Protein AF-A0A9D2FM77-F1 (afdb_monomer_lite)

Radius of gyration: 13.95 Å; chains: 1; bounding box: 29×30×46 Å

Structure (mmCIF, N/CA/C/O backbone):
data_AF-A0A9D2FM77-F1
#
_entry.id   AF-A0A9D2FM77-F1
#
loop_
_atom_site.group_PDB
_atom_site.id
_atom_site.type_symbol
_atom_site.label_atom_id
_atom_site.label_alt_id
_atom_site.label_comp_id
_atom_site.label_asym_id
_atom_site.label_entity_id
_atom_site.label_seq_id
_atom_site.pdbx_PDB_ins_code
_atom_site.Cartn_x
_atom_site.Cartn_y
_atom_site.Cartn_z
_atom_site.occupancy
_atom_site.B_iso_or_equiv
_atom_site.auth_seq_id
_atom_site.auth_comp_id
_atom_site.auth_asym_id
_atom_site.auth_atom_id
_atom_site.pdbx_PDB_model_num
ATOM 1 N N . MET A 1 1 ? -7.081 13.014 -0.042 1.00 64.62 1 MET A N 1
ATOM 2 C CA . MET A 1 1 ? -6.642 12.031 0.971 1.00 64.62 1 MET A CA 1
ATOM 3 C C . MET A 1 1 ? -6.072 12.779 2.159 1.00 64.62 1 MET A C 1
ATOM 5 O O . MET A 1 1 ? -5.465 13.818 1.940 1.00 64.62 1 MET A O 1
ATOM 9 N N . LEU A 1 2 ? -6.269 12.264 3.376 1.00 83.06 2 LEU A N 1
ATOM 10 C CA . LEU A 1 2 ? -5.647 12.792 4.603 1.00 83.06 2 LEU A CA 1
ATOM 11 C C . LEU A 1 2 ? -4.180 12.347 4.765 1.00 83.06 2 LEU A C 1
ATOM 13 O O . LEU A 1 2 ? -3.485 12.800 5.664 1.00 83.06 2 LEU A O 1
ATOM 17 N N . PHE A 1 3 ? -3.705 11.490 3.862 1.00 92.31 3 PHE A N 1
ATOM 18 C CA . PHE A 1 3 ? -2.367 10.922 3.838 1.00 92.31 3 PHE A CA 1
ATOM 19 C C . PHE A 1 3 ? -1.679 11.213 2.498 1.00 92.31 3 PHE A C 1
ATOM 21 O O . PHE A 1 3 ? -2.322 11.224 1.445 1.00 92.31 3 PHE A O 1
ATOM 28 N N . THR A 1 4 ? -0.366 11.426 2.539 1.00 93.56 4 THR A N 1
ATOM 29 C CA . THR A 1 4 ? 0.512 11.367 1.369 1.00 93.56 4 THR A CA 1
ATOM 30 C C . THR A 1 4 ? 1.845 10.779 1.794 1.00 93.56 4 THR A C 1
ATOM 32 O O . THR A 1 4 ? 2.371 11.136 2.850 1.00 93.56 4 THR A O 1
ATOM 35 N N . GLU A 1 5 ? 2.431 9.936 0.953 1.00 94.31 5 GLU A N 1
ATOM 36 C CA . GLU A 1 5 ? 3.817 9.531 1.133 1.00 94.31 5 GLU A CA 1
ATOM 37 C C . GLU A 1 5 ? 4.746 10.593 0.538 1.00 94.31 5 GLU A C 1
ATOM 39 O O . GLU A 1 5 ? 4.440 11.198 -0.494 1.00 94.31 5 GLU A O 1
ATOM 44 N N . LYS A 1 6 ? 5.883 10.835 1.197 1.00 92.12 6 LYS A N 1
ATOM 45 C CA . LYS A 1 6 ? 6.981 11.632 0.644 1.00 92.12 6 LYS A CA 1
ATOM 46 C C . LYS A 1 6 ? 7.977 10.692 -0.022 1.00 92.12 6 LYS A C 1
ATOM 48 O O . LYS A 1 6 ? 8.677 9.955 0.662 1.00 92.12 6 LYS A O 1
ATOM 53 N N . THR A 1 7 ? 8.063 10.769 -1.340 1.00 86.19 7 THR A N 1
ATOM 54 C CA . THR A 1 7 ? 8.993 9.979 -2.152 1.00 86.19 7 THR A CA 1
ATOM 55 C C . THR A 1 7 ? 10.167 10.854 -2.602 1.00 86.19 7 THR A C 1
ATOM 57 O O . THR A 1 7 ? 10.156 12.078 -2.427 1.00 86.19 7 THR A O 1
ATOM 60 N N . LYS A 1 8 ? 11.170 10.251 -3.250 1.00 83.69 8 LYS A N 1
ATOM 61 C CA . LYS A 1 8 ? 12.280 10.987 -3.881 1.00 83.69 8 LYS A CA 1
ATOM 62 C C . LYS A 1 8 ? 11.798 12.009 -4.922 1.00 83.69 8 LYS A C 1
ATOM 64 O O . LYS A 1 8 ? 12.409 13.065 -5.063 1.00 83.69 8 LYS A O 1
ATOM 69 N N . ASN A 1 9 ? 10.691 11.719 -5.606 1.00 80.69 9 ASN A N 1
ATOM 70 C CA . ASN A 1 9 ? 10.143 12.541 -6.688 1.00 80.69 9 ASN A CA 1
ATOM 71 C C . ASN A 1 9 ? 9.032 13.495 -6.227 1.00 80.69 9 ASN A C 1
ATOM 73 O O . ASN A 1 9 ? 8.354 14.107 -7.051 1.00 80.69 9 ASN A O 1
ATOM 77 N N . GLY A 1 10 ? 8.846 13.634 -4.912 1.00 87.50 10 GLY A N 1
ATOM 78 C CA . GLY A 1 10 ? 7.817 14.472 -4.309 1.00 87.50 10 GLY A CA 1
ATOM 79 C C . GLY A 1 10 ? 6.721 13.667 -3.619 1.00 87.50 10 GLY A C 1
ATOM 80 O O . GLY A 1 10 ? 6.845 12.466 -3.373 1.00 87.50 10 GLY A O 1
ATOM 81 N N . SER A 1 11 ? 5.649 14.360 -3.250 1.00 92.25 11 SER A N 1
ATOM 82 C CA . SER A 1 11 ? 4.528 13.752 -2.539 1.00 92.25 11 SER A CA 1
ATOM 83 C C . SER A 1 11 ? 3.629 12.976 -3.499 1.00 92.25 11 SER A C 1
ATOM 85 O O . SER A 1 11 ? 3.159 13.540 -4.488 1.00 92.25 11 SER A O 1
ATOM 87 N N . PHE A 1 12 ? 3.361 11.708 -3.196 1.00 93.50 12 PHE A N 1
ATOM 88 C CA . PHE A 1 12 ? 2.473 10.868 -3.993 1.00 93.50 12 PHE A CA 1
ATOM 89 C C . PHE A 1 12 ? 1.683 9.909 -3.096 1.00 93.50 12 PHE A C 1
ATOM 91 O O . PHE A 1 12 ? 2.221 9.339 -2.155 1.00 93.50 12 PHE A O 1
ATOM 98 N N . ALA A 1 13 ? 0.393 9.751 -3.385 1.00 95.25 13 ALA A N 1
ATOM 99 C CA . ALA A 1 13 ? -0.459 8.673 -2.888 1.00 95.25 13 ALA A CA 1
ATOM 100 C C . ALA A 1 13 ? -1.743 8.661 -3.727 1.00 95.25 13 ALA A C 1
ATOM 102 O O . ALA A 1 13 ? -2.332 9.724 -3.960 1.00 95.25 13 ALA A O 1
ATOM 103 N N . LYS A 1 14 ? -2.206 7.483 -4.160 1.00 96.00 14 LYS A N 1
ATOM 104 C CA . LYS A 1 14 ? -3.508 7.293 -4.833 1.00 96.00 14 LYS A CA 1
ATOM 105 C C . LYS A 1 14 ? -4.203 6.010 -4.364 1.00 96.00 14 LYS A C 1
ATOM 107 O O . LYS A 1 14 ? -3.566 5.145 -3.781 1.00 96.00 14 LYS A O 1
ATOM 112 N N . ASP A 1 15 ? -5.504 5.916 -4.636 1.00 97.06 15 ASP A N 1
ATOM 113 C CA . ASP A 1 15 ? -6.292 4.674 -4.562 1.00 97.06 15 ASP A CA 1
ATOM 114 C C . ASP A 1 15 ? -6.142 3.885 -3.237 1.00 97.06 15 ASP A C 1
ATOM 116 O O . ASP A 1 15 ? -5.735 2.725 -3.255 1.00 97.06 15 ASP A O 1
ATOM 120 N N . PRO A 1 16 ? -6.403 4.500 -2.067 1.00 97.25 16 PRO A N 1
ATOM 121 C CA . PRO A 1 16 ? -6.173 3.844 -0.785 1.00 97.25 16 PRO A CA 1
ATOM 122 C C . PRO A 1 16 ? -7.193 2.726 -0.515 1.00 97.25 16 PRO A C 1
ATOM 124 O O . PRO A 1 16 ? -8.398 2.919 -0.687 1.00 97.25 16 PRO A O 1
ATOM 127 N N . ALA A 1 17 ? -6.716 1.607 0.025 1.00 98.12 17 ALA A N 1
ATOM 128 C CA . ALA A 1 17 ? -7.514 0.530 0.600 1.00 98.12 17 ALA A CA 1
ATOM 129 C C . ALA A 1 17 ? -7.107 0.311 2.059 1.00 98.12 17 ALA A C 1
ATOM 131 O O . ALA A 1 17 ? -5.948 0.013 2.346 1.00 98.12 17 ALA A O 1
ATOM 132 N N . VAL A 1 18 ? -8.061 0.463 2.980 1.00 98.00 18 VAL A N 1
ATOM 133 C CA . VAL A 1 18 ? -7.820 0.357 4.425 1.00 98.00 18 VAL A CA 1
ATOM 134 C C . VAL A 1 18 ? -8.522 -0.872 4.990 1.00 98.00 18 VAL A C 1
ATOM 136 O O . VAL A 1 18 ? -9.714 -1.067 4.758 1.00 98.00 18 VAL A O 1
ATOM 139 N N . VAL A 1 19 ? -7.798 -1.667 5.776 1.00 98.25 19 VAL A N 1
ATOM 140 C CA . VAL A 1 19 ? -8.324 -2.816 6.526 1.00 98.25 19 VAL A CA 1
ATOM 141 C C . VAL A 1 19 ? -7.799 -2.810 7.955 1.00 98.25 19 VAL A C 1
ATOM 143 O O . VAL A 1 19 ? -6.726 -2.277 8.227 1.00 98.25 19 VAL A O 1
ATOM 146 N N . LYS A 1 20 ? -8.539 -3.426 8.880 1.00 98.12 20 LYS A N 1
ATOM 147 C CA . LYS A 1 20 ? -8.046 -3.705 10.232 1.00 98.12 20 LYS A CA 1
ATOM 148 C C . LYS A 1 20 ? -7.543 -5.146 10.302 1.00 98.12 20 LYS A C 1
ATOM 150 O O . LYS A 1 20 ? -8.302 -6.061 9.995 1.00 98.12 20 LYS A O 1
ATOM 155 N N . PHE A 1 21 ? -6.298 -5.348 10.722 1.00 97.50 21 PHE A N 1
ATOM 156 C CA . PHE A 1 21 ? -5.659 -6.659 10.835 1.00 97.50 21 PHE A CA 1
ATOM 157 C C . PHE A 1 21 ? -4.760 -6.702 12.077 1.00 97.50 21 PHE A C 1
ATOM 159 O O . PHE A 1 21 ? -3.935 -5.811 12.260 1.00 97.50 21 PHE A O 1
ATOM 166 N N . ASN A 1 22 ? -4.931 -7.712 12.940 1.00 93.12 22 ASN A N 1
ATOM 167 C CA . ASN A 1 22 ? -4.186 -7.870 14.203 1.00 93.12 22 ASN A CA 1
ATOM 168 C C . ASN A 1 22 ? -4.075 -6.564 15.023 1.00 93.12 22 ASN A C 1
ATOM 170 O O . ASN A 1 22 ? -2.982 -6.115 15.354 1.00 93.12 22 ASN A O 1
ATOM 174 N N . ASP A 1 23 ? -5.222 -5.935 15.299 1.00 94.38 23 ASP A N 1
ATOM 175 C CA . ASP A 1 23 ? -5.370 -4.679 16.060 1.00 94.38 23 ASP A CA 1
ATOM 176 C C . ASP A 1 23 ? -4.765 -3.406 15.451 1.00 94.38 23 ASP A C 1
ATOM 178 O O . ASP A 1 23 ? -4.919 -2.332 16.030 1.00 94.38 23 ASP A O 1
ATOM 182 N N . LYS A 1 24 ? -4.190 -3.477 14.248 1.00 96.56 24 LYS A N 1
ATOM 183 C CA . LYS A 1 24 ? -3.705 -2.312 13.497 1.00 96.56 24 LYS A CA 1
ATOM 184 C C . LYS A 1 24 ? -4.591 -2.017 12.296 1.00 96.56 24 LYS A C 1
ATOM 186 O O . LYS A 1 24 ? -5.160 -2.930 11.696 1.00 96.56 24 LYS A O 1
ATOM 191 N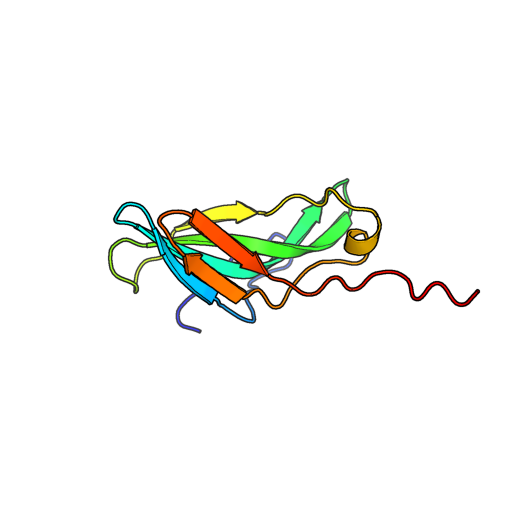 N . TYR A 1 25 ? -4.683 -0.748 11.913 1.00 98.31 25 TYR A N 1
ATOM 192 C CA . TYR A 1 25 ? -5.178 -0.381 10.592 1.00 98.31 25 TYR A CA 1
ATOM 193 C C . TYR A 1 25 ? -4.014 -0.377 9.613 1.00 98.31 25 TYR A C 1
ATOM 195 O O . TYR A 1 25 ? -2.992 0.254 9.866 1.00 98.31 25 TYR A O 1
ATOM 203 N N . LEU A 1 26 ? -4.178 -1.069 8.493 1.00 98.31 26 LEU A N 1
ATOM 204 C CA . LEU A 1 26 ? -3.234 -1.077 7.386 1.00 98.31 26 LEU A CA 1
ATOM 205 C C . LEU A 1 26 ? -3.881 -0.377 6.197 1.00 98.31 26 LEU A C 1
ATOM 207 O O . LEU A 1 26 ? -5.017 -0.685 5.838 1.00 98.31 26 LEU A O 1
ATOM 211 N N . MET A 1 27 ? -3.155 0.558 5.597 1.00 98.38 27 MET A N 1
ATOM 212 C CA . MET A 1 27 ? -3.489 1.191 4.331 1.00 98.38 27 MET A CA 1
ATOM 213 C C . MET A 1 27 ? -2.528 0.694 3.262 1.00 98.38 27 MET A C 1
ATOM 215 O O . MET A 1 27 ? -1.315 0.857 3.385 1.00 98.38 27 MET A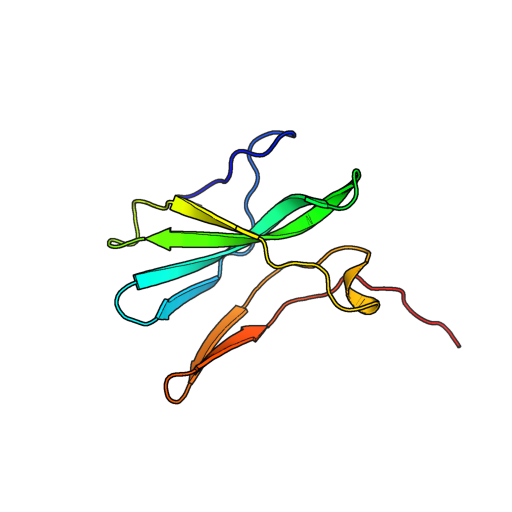 O 1
ATOM 219 N N . TYR A 1 28 ? -3.092 0.159 2.190 1.00 98.38 28 TYR A N 1
ATOM 220 C CA . TYR A 1 28 ? -2.398 -0.083 0.934 1.00 98.38 28 TYR A CA 1
ATOM 221 C C . TYR A 1 28 ? -2.760 1.046 -0.021 1.00 98.38 28 TYR A C 1
ATOM 223 O O . TYR A 1 28 ? -3.931 1.405 -0.127 1.00 98.38 28 TYR A O 1
ATOM 231 N N . PHE A 1 29 ? -1.782 1.634 -0.695 1.00 98.12 29 PHE A N 1
ATOM 232 C CA . PHE A 1 29 ? -2.014 2.775 -1.580 1.00 98.12 29 PHE A CA 1
ATOM 233 C C . PHE A 1 29 ? -1.056 2.736 -2.766 1.00 98.12 29 PHE A C 1
ATOM 235 O O . PHE A 1 29 ? 0.073 2.267 -2.646 1.00 98.12 29 PHE A O 1
ATOM 242 N N . SER A 1 30 ? -1.484 3.252 -3.914 1.00 97.19 30 SER A N 1
ATOM 243 C CA . SER A 1 30 ? -0.600 3.456 -5.061 1.00 97.19 30 SER A CA 1
ATOM 244 C C . SER A 1 30 ? 0.487 4.479 -4.694 1.00 97.19 30 SER A C 1
ATOM 246 O O . SER A 1 30 ? 0.161 5.608 -4.306 1.00 97.19 30 SER A O 1
ATOM 248 N N . SER A 1 31 ? 1.757 4.106 -4.855 1.00 96.00 31 SER A N 1
ATOM 249 C CA . SER A 1 31 ? 2.949 4.926 -4.601 1.00 96.00 31 SER A CA 1
ATOM 250 C C . SER A 1 31 ? 3.909 4.949 -5.801 1.00 96.00 31 SER A C 1
ATOM 252 O O . SER A 1 31 ? 3.728 4.203 -6.762 1.00 96.00 31 SER A O 1
ATOM 254 N N . ILE A 1 32 ? 4.924 5.814 -5.753 1.00 94.00 32 ILE A N 1
ATOM 255 C CA . ILE A 1 32 ? 6.065 5.824 -6.675 1.00 94.00 32 ILE A CA 1
ATOM 256 C C . ILE A 1 32 ? 7.334 5.616 -5.852 1.00 94.00 32 ILE A C 1
ATOM 258 O O . ILE A 1 32 ? 7.717 6.494 -5.079 1.00 94.00 32 ILE A O 1
ATOM 262 N N . TYR A 1 33 ? 8.015 4.490 -6.040 1.00 89.94 33 TYR A N 1
ATOM 263 C CA . TYR A 1 33 ? 9.274 4.208 -5.353 1.00 89.94 33 TYR A CA 1
ATOM 264 C C . TYR A 1 33 ? 10.318 3.628 -6.310 1.00 89.94 33 TYR A C 1
ATOM 266 O O . TYR A 1 33 ? 9.989 3.131 -7.389 1.00 89.94 33 TYR A O 1
ATOM 274 N N . THR A 1 34 ? 11.591 3.756 -5.927 1.00 88.50 34 THR A N 1
ATOM 275 C CA . THR A 1 34 ? 12.711 3.226 -6.707 1.00 88.50 34 THR A CA 1
ATOM 276 C C . THR A 1 34 ? 12.834 1.729 -6.465 1.00 88.50 34 THR A C 1
ATOM 278 O O . THR A 1 34 ? 13.103 1.303 -5.342 1.00 88.50 34 THR A O 1
ATOM 281 N N . ASP A 1 35 ? 12.707 0.958 -7.533 1.00 84.75 35 ASP A N 1
ATOM 282 C CA . ASP A 1 35 ? 12.934 -0.479 -7.574 1.00 84.75 35 ASP A CA 1
ATOM 283 C C . ASP A 1 35 ? 13.951 -0.785 -8.679 1.00 84.75 35 ASP A C 1
ATOM 285 O O . ASP A 1 35 ? 13.869 -0.239 -9.781 1.00 84.75 35 ASP A O 1
ATOM 289 N N . GLU A 1 36 ? 14.983 -1.567 -8.357 1.00 85.88 36 GLU A N 1
ATOM 290 C CA . GLU A 1 36 ? 16.096 -1.881 -9.274 1.00 85.88 36 GLU A CA 1
ATOM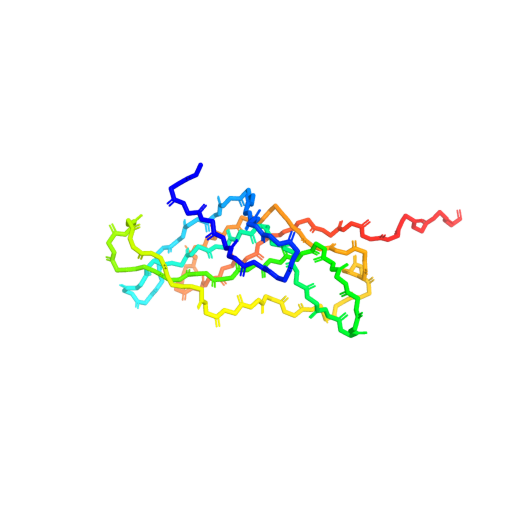 291 C C . GLU A 1 36 ? 16.722 -0.655 -9.981 1.00 85.88 36 GLU A C 1
ATOM 293 O O . GLU A 1 36 ? 17.192 -0.717 -11.117 1.00 85.88 36 GLU A O 1
ATOM 298 N N . GLY A 1 37 ? 16.736 0.499 -9.306 1.00 86.19 37 GLY A N 1
ATOM 299 C CA . GLY A 1 37 ? 17.302 1.745 -9.834 1.00 86.19 37 GLY A CA 1
ATOM 300 C C . GLY A 1 37 ? 16.380 2.549 -10.760 1.00 86.19 37 GLY A C 1
ATOM 301 O O . GLY A 1 37 ? 16.806 3.594 -11.254 1.00 86.19 37 GLY A O 1
ATOM 302 N N . ALA A 1 38 ? 15.131 2.123 -10.961 1.00 86.31 38 ALA A N 1
ATOM 303 C CA . ALA A 1 38 ? 14.118 2.858 -11.712 1.00 86.31 38 ALA A CA 1
ATOM 304 C C . ALA A 1 38 ? 12.907 3.190 -10.830 1.00 86.31 38 ALA A C 1
ATOM 306 O O . ALA A 1 38 ? 12.459 2.373 -10.033 1.00 86.31 38 ALA A O 1
ATOM 307 N N . ASP A 1 39 ? 12.349 4.388 -10.988 1.00 89.88 39 ASP A N 1
ATOM 308 C CA . ASP A 1 39 ? 11.107 4.744 -10.305 1.00 89.88 39 ASP A CA 1
ATOM 309 C C . ASP A 1 39 ? 9.915 4.116 -11.030 1.00 89.88 39 ASP A C 1
ATOM 311 O O . ASP A 1 39 ? 9.765 4.270 -12.247 1.00 89.88 39 ASP A O 1
ATOM 315 N N . ARG A 1 40 ? 9.068 3.404 -10.285 1.00 91.25 40 ARG A N 1
ATOM 316 C CA . ARG A 1 40 ? 7.918 2.666 -10.824 1.00 91.25 40 ARG A CA 1
ATOM 317 C C . ARG A 1 40 ? 6.670 2.928 -9.985 1.00 91.25 40 ARG A C 1
ATOM 319 O O . ARG A 1 40 ? 6.761 3.225 -8.794 1.00 91.25 40 ARG A O 1
ATOM 326 N N . LEU A 1 41 ? 5.499 2.820 -10.619 1.00 95.19 41 LEU A N 1
ATOM 327 C CA . LEU A 1 41 ? 4.229 2.763 -9.894 1.00 95.19 41 LEU A CA 1
ATOM 328 C C . LEU A 1 41 ? 4.176 1.445 -9.127 1.00 95.19 41 LEU A C 1
ATOM 330 O O . LEU A 1 41 ? 4.305 0.381 -9.728 1.00 95.19 41 LEU A O 1
ATOM 334 N N . GLY A 1 42 ? 3.989 1.528 -7.820 1.00 96.06 42 GLY A N 1
ATOM 335 C CA . GLY A 1 42 ? 3.886 0.365 -6.956 1.00 96.06 42 GLY A CA 1
ATOM 336 C C . GLY A 1 42 ? 2.861 0.571 -5.849 1.00 96.06 42 GLY A C 1
ATOM 337 O O . GLY A 1 42 ? 2.072 1.516 -5.878 1.00 96.06 42 GLY A O 1
ATOM 338 N N . ILE A 1 43 ? 2.881 -0.308 -4.849 1.00 97.81 43 ILE A N 1
ATOM 339 C CA . ILE A 1 43 ? 1.967 -0.241 -3.705 1.00 97.81 43 ILE A CA 1
ATOM 340 C C . ILE A 1 43 ? 2.770 -0.009 -2.430 1.00 97.81 43 ILE A C 1
ATOM 342 O O . ILE A 1 43 ? 3.627 -0.815 -2.073 1.00 97.81 43 ILE A O 1
ATOM 346 N N . GLY A 1 44 ? 2.487 1.099 -1.751 1.00 97.38 44 GLY A N 1
ATOM 347 C CA . GLY A 1 44 ? 2.980 1.388 -0.412 1.00 97.38 44 GLY A CA 1
ATOM 348 C C . GLY A 1 44 ? 2.080 0.782 0.663 1.00 97.38 44 GLY A C 1
ATOM 349 O O . GLY A 1 44 ? 0.891 0.537 0.441 1.00 97.38 44 GLY A O 1
ATOM 350 N N . ILE A 1 45 ? 2.663 0.559 1.838 1.00 97.94 45 ILE A N 1
ATOM 351 C CA . ILE A 1 45 ? 1.996 0.066 3.042 1.00 97.94 45 ILE A CA 1
ATOM 352 C C . ILE A 1 45 ? 2.195 1.106 4.140 1.00 97.94 45 ILE A C 1
ATOM 354 O O . ILE A 1 45 ? 3.331 1.448 4.479 1.00 97.94 45 ILE A O 1
ATOM 358 N N . ALA A 1 46 ? 1.105 1.585 4.726 1.00 97.75 46 ALA A N 1
ATOM 359 C CA . ALA A 1 46 ? 1.130 2.422 5.917 1.00 97.75 46 ALA A CA 1
ATOM 360 C C . ALA A 1 46 ? 0.299 1.792 7.035 1.00 97.75 46 ALA A C 1
ATOM 362 O O . ALA A 1 46 ? -0.698 1.125 6.771 1.00 97.75 46 ALA A O 1
ATOM 363 N N . GLU A 1 47 ? 0.693 2.020 8.283 1.00 97.88 47 GLU A N 1
ATOM 364 C CA . GLU A 1 47 ? -0.079 1.607 9.456 1.00 97.88 47 GLU A CA 1
ATOM 365 C C . GLU A 1 47 ? -0.616 2.814 10.226 1.00 97.88 47 GLU A C 1
ATOM 367 O O . GLU A 1 47 ? -0.006 3.887 10.215 1.00 97.88 47 GLU A O 1
ATOM 372 N N . SER A 1 48 ? -1.727 2.615 10.927 1.00 97.56 48 SER A N 1
ATOM 373 C CA . SER A 1 48 ? -2.300 3.575 11.864 1.00 97.56 48 SER A CA 1
ATOM 374 C C . SER A 1 48 ? -2.973 2.860 13.035 1.00 97.56 48 SER A C 1
ATOM 376 O O . SER A 1 48 ? -3.484 1.745 12.897 1.00 97.56 48 SER A O 1
ATOM 378 N N . ASP A 1 49 ? -2.986 3.525 14.188 1.00 97.38 49 ASP A N 1
ATOM 379 C CA . ASP A 1 49 ? -3.749 3.120 15.371 1.00 97.38 49 ASP A CA 1
ATOM 380 C C . ASP A 1 49 ? -5.118 3.819 15.462 1.00 97.38 49 ASP A C 1
ATOM 382 O O . ASP A 1 49 ? -6.028 3.313 16.118 1.00 97.38 49 ASP A O 1
ATOM 386 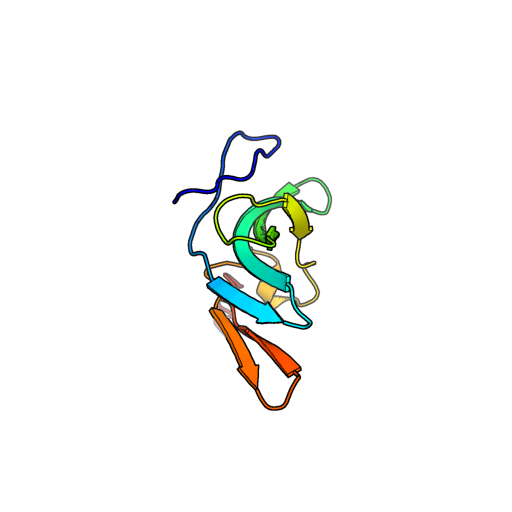N N . ASP A 1 50 ? -5.287 4.962 14.790 1.00 96.00 50 ASP A N 1
ATOM 387 C CA . ASP A 1 50 ? -6.415 5.884 14.978 1.00 96.00 50 ASP A CA 1
ATOM 388 C C . ASP A 1 50 ? -7.102 6.337 13.677 1.00 96.00 50 ASP A C 1
ATOM 390 O O . ASP A 1 50 ? -8.072 7.083 13.742 1.00 96.00 50 ASP A O 1
ATOM 394 N N . LEU A 1 51 ? -6.648 5.851 12.514 1.00 95.62 51 LEU A N 1
ATOM 395 C CA . LEU A 1 51 ? -7.091 6.226 11.159 1.00 95.62 51 LEU A CA 1
ATOM 396 C C . LEU A 1 51 ? -6.736 7.655 10.712 1.00 95.62 51 LEU A C 1
ATOM 398 O O . LEU A 1 51 ? -6.971 7.992 9.547 1.00 95.62 51 LEU A O 1
ATOM 402 N N . ASP A 1 52 ? -6.101 8.452 11.568 1.00 94.56 52 ASP A N 1
ATOM 403 C CA . ASP A 1 52 ? -5.709 9.834 11.278 1.00 94.56 52 ASP A CA 1
ATOM 404 C C . ASP A 1 52 ? -4.191 9.959 11.096 1.00 94.56 52 ASP A C 1
ATOM 406 O O . ASP A 1 52 ? -3.713 10.625 10.173 1.00 94.56 52 ASP A O 1
ATOM 410 N N . ASN A 1 53 ? -3.421 9.275 11.942 1.00 94.94 53 ASN A N 1
ATOM 411 C CA . ASN A 1 53 ? -1.967 9.304 11.954 1.00 94.94 53 ASN A CA 1
ATOM 412 C C . ASN A 1 53 ? -1.409 8.039 11.301 1.00 94.94 53 ASN A C 1
ATOM 414 O O . ASN A 1 53 ? -1.544 6.936 11.831 1.00 94.94 53 ASN A O 1
ATOM 418 N N . TRP A 1 54 ? -0.756 8.210 10.152 1.00 96.69 54 TRP A N 1
ATOM 419 C CA . TRP A 1 54 ? -0.265 7.115 9.317 1.00 96.69 54 TRP A CA 1
ATOM 420 C C . TRP A 1 54 ? 1.260 7.105 9.248 1.00 96.69 54 TRP A C 1
ATOM 422 O O . TRP A 1 54 ? 1.888 8.133 8.995 1.00 96.69 54 TRP A O 1
ATOM 432 N N . THR A 1 55 ? 1.856 5.926 9.416 1.00 96.50 55 THR A N 1
ATOM 433 C CA . THR A 1 55 ? 3.300 5.706 9.260 1.00 96.50 55 THR A CA 1
ATOM 434 C C . THR A 1 55 ? 3.550 4.738 8.116 1.00 96.50 55 THR A C 1
ATOM 436 O O . THR A 1 55 ? 3.097 3.598 8.175 1.00 96.50 55 THR A O 1
ATOM 439 N N . VAL A 1 56 ? 4.300 5.162 7.095 1.00 96.62 56 VAL A N 1
ATOM 440 C CA . VAL A 1 56 ? 4.754 4.262 6.022 1.00 96.62 56 VAL A CA 1
ATOM 441 C C . VAL A 1 56 ? 5.681 3.198 6.604 1.00 96.62 56 VAL A C 1
ATOM 443 O O . VAL A 1 56 ? 6.622 3.513 7.334 1.00 96.62 56 VAL A O 1
ATOM 446 N N . LYS A 1 57 ? 5.415 1.937 6.271 1.00 96.94 57 LYS A N 1
ATOM 447 C CA . LYS A 1 57 ? 6.174 0.768 6.731 1.00 96.94 57 LYS A CA 1
ATOM 448 C C . LYS A 1 57 ? 6.963 0.071 5.642 1.00 96.94 57 LYS A C 1
ATOM 450 O O . LYS A 1 57 ? 7.897 -0.657 5.961 1.00 96.94 57 LYS A O 1
ATOM 455 N N . GLY A 1 58 ? 6.614 0.296 4.384 1.00 95.88 58 GLY A N 1
ATOM 456 C CA . GLY A 1 58 ? 7.319 -0.294 3.263 1.00 95.88 58 GLY A CA 1
ATOM 457 C C . GLY A 1 58 ? 6.471 -0.307 2.008 1.00 95.88 58 GLY A C 1
ATOM 458 O O . GLY A 1 58 ? 5.465 0.394 1.913 1.00 95.88 58 GLY A O 1
ATOM 459 N N . HIS A 1 59 ? 6.896 -1.136 1.068 1.00 96.25 59 HIS A N 1
ATOM 460 C CA . HIS A 1 59 ? 6.290 -1.291 -0.242 1.00 96.25 59 HIS A CA 1
ATOM 461 C C . HIS A 1 59 ? 6.152 -2.778 -0.566 1.00 96.25 59 HIS A C 1
ATOM 463 O O . HIS A 1 59 ? 6.958 -3.586 -0.104 1.00 96.25 59 HIS A O 1
ATOM 469 N N . ILE A 1 60 ? 5.131 -3.132 -1.343 1.00 95.56 60 ILE A N 1
ATOM 470 C 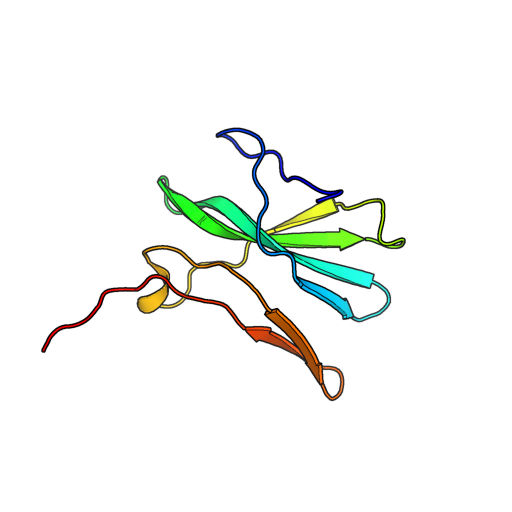CA . ILE A 1 60 ? 4.964 -4.481 -1.893 1.00 95.56 60 ILE A CA 1
ATOM 471 C C . ILE A 1 60 ? 6.034 -4.687 -2.969 1.00 95.56 60 ILE A C 1
ATOM 473 O O . ILE A 1 60 ? 6.076 -3.850 -3.871 1.00 95.56 60 ILE A O 1
ATOM 477 N N . PRO A 1 61 ? 6.886 -5.726 -2.885 1.00 93.00 61 PRO A N 1
ATOM 478 C CA . PRO A 1 61 ? 7.887 -6.012 -3.909 1.00 93.00 61 PRO A CA 1
ATOM 479 C C . PRO A 1 61 ? 7.235 -6.428 -5.233 1.00 93.00 61 PRO A C 1
ATOM 481 O O . PRO A 1 61 ? 6.109 -6.916 -5.250 1.00 93.00 61 PRO A O 1
ATOM 484 N N . PHE A 1 62 ? 7.967 -6.247 -6.331 1.00 92.06 62 PHE A N 1
ATOM 485 C CA . PHE A 1 62 ? 7.616 -6.818 -7.629 1.00 92.06 62 PHE A CA 1
ATOM 486 C C . PHE A 1 62 ? 8.184 -8.240 -7.699 1.00 92.06 62 PHE A C 1
ATOM 488 O O . PHE A 1 62 ? 9.402 -8.417 -7.653 1.00 92.06 62 PHE A O 1
ATOM 495 N N . GLU A 1 63 ? 7.321 -9.246 -7.778 1.00 90.75 63 GLU A N 1
ATOM 496 C CA . GLU A 1 63 ? 7.701 -10.665 -7.754 1.00 90.75 63 GLU A CA 1
ATOM 497 C C . GLU A 1 63 ? 7.334 -11.391 -9.056 1.00 90.75 63 GLU A C 1
ATOM 499 O O . GLU A 1 63 ? 8.005 -12.354 -9.428 1.00 90.75 63 GLU A O 1
ATOM 504 N N . GLU A 1 64 ? 6.322 -10.911 -9.784 1.00 90.56 64 GLU A N 1
ATOM 505 C CA . GLU A 1 64 ? 5.786 -11.579 -10.973 1.00 90.56 64 GLU A CA 1
ATOM 506 C C . GLU A 1 64 ? 6.063 -10.797 -12.269 1.00 90.56 64 GLU A C 1
ATOM 508 O O . GLU A 1 64 ? 6.047 -9.564 -12.314 1.00 90.56 64 GLU A O 1
ATOM 513 N N . ASP A 1 65 ? 6.228 -11.506 -13.391 1.00 89.25 65 ASP A N 1
ATOM 514 C CA . ASP A 1 65 ? 6.528 -10.891 -14.698 1.00 89.25 65 ASP A CA 1
ATOM 515 C C . ASP A 1 65 ? 5.465 -9.879 -15.157 1.00 89.25 65 ASP A C 1
ATOM 517 O O . ASP A 1 65 ? 5.765 -8.894 -15.842 1.00 89.25 65 ASP A O 1
ATOM 521 N N . CYS A 1 66 ? 4.202 -10.088 -14.775 1.00 89.56 66 CYS A N 1
ATOM 522 C CA . CYS A 1 66 ? 3.116 -9.173 -15.120 1.00 89.56 66 CYS A CA 1
ATOM 523 C C . CYS A 1 66 ? 3.197 -7.831 -14.367 1.00 89.56 66 CYS A C 1
ATOM 525 O O . CYS A 1 66 ? 2.526 -6.870 -14.748 1.00 89.56 66 CYS A O 1
ATOM 527 N N . GLU A 1 67 ? 4.037 -7.727 -13.341 1.00 92.25 67 GLU A N 1
ATOM 528 C CA . GLU A 1 67 ? 4.163 -6.553 -12.481 1.00 92.25 67 GLU A CA 1
ATOM 529 C C . GLU A 1 67 ? 5.256 -5.589 -12.950 1.00 92.25 67 GLU A C 1
ATOM 531 O O . GLU A 1 67 ? 5.288 -4.443 -12.508 1.00 92.25 67 GLU A O 1
ATOM 536 N N . GLN A 1 68 ? 6.105 -5.993 -13.903 1.00 86.50 68 GLN A N 1
ATOM 537 C CA . GLN A 1 68 ? 7.293 -5.234 -14.323 1.00 86.50 68 GLN A CA 1
ATOM 538 C C . GLN A 1 68 ? 7.008 -3.801 -14.822 1.00 86.50 68 GLN A C 1
ATOM 540 O O . GLN A 1 68 ? 7.899 -2.952 -14.803 1.00 86.50 68 GLN A O 1
ATOM 545 N N . LYS A 1 69 ? 5.782 -3.498 -15.281 1.00 89.31 69 LYS A N 1
ATOM 546 C CA . LYS A 1 69 ? 5.372 -2.132 -15.683 1.00 89.31 69 LYS A CA 1
ATOM 547 C C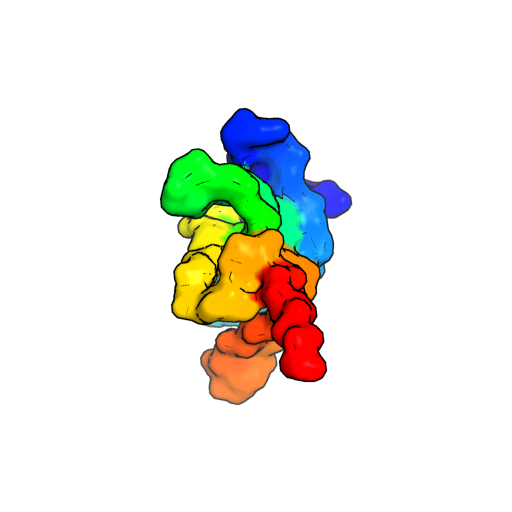 . LYS A 1 69 ? 4.710 -1.310 -14.581 1.00 89.31 69 LYS A C 1
ATOM 549 O O . LYS A 1 69 ? 4.329 -0.163 -14.819 1.00 89.31 69 LYS A O 1
ATOM 554 N N . GLY A 1 70 ? 4.573 -1.884 -13.399 1.00 93.75 70 GLY A N 1
ATOM 555 C CA . GLY A 1 70 ? 3.961 -1.260 -12.247 1.00 93.75 70 GLY A CA 1
ATOM 556 C C . GLY A 1 70 ? 2.731 -2.008 -11.754 1.00 93.75 70 GLY A C 1
ATOM 557 O O . GLY A 1 70 ? 2.033 -2.693 -12.511 1.00 93.75 70 GLY A O 1
ATOM 558 N N . ILE A 1 71 ? 2.454 -1.801 -10.473 1.00 96.31 71 ILE A N 1
ATOM 559 C CA . ILE A 1 71 ? 1.269 -2.282 -9.764 1.00 96.31 71 ILE A CA 1
ATOM 560 C C . ILE A 1 71 ? 0.591 -1.105 -9.066 1.00 96.31 71 ILE A C 1
ATOM 562 O O . ILE A 1 71 ? 1.244 -0.133 -8.692 1.00 96.31 71 ILE A O 1
ATOM 566 N N . GLY A 1 72 ? -0.726 -1.159 -8.897 1.00 96.88 72 GLY A N 1
ATOM 567 C CA . GLY A 1 72 ? -1.458 -0.080 -8.240 1.00 96.88 72 GLY A CA 1
ATOM 568 C C . GLY A 1 72 ? -2.939 -0.376 -8.059 1.00 96.88 72 GLY A C 1
ATOM 569 O O . GLY A 1 72 ? -3.399 -1.492 -8.300 1.00 96.88 72 GLY A O 1
ATOM 570 N N . ALA A 1 73 ? -3.675 0.648 -7.632 1.00 97.75 73 ALA A N 1
ATOM 571 C CA . ALA A 1 73 ? -5.103 0.581 -7.325 1.00 97.75 73 ALA A CA 1
ATOM 572 C C . ALA A 1 73 ? -5.469 -0.627 -6.436 1.00 97.75 73 ALA A C 1
ATOM 574 O O . ALA A 1 73 ? -6.256 -1.483 -6.854 1.00 97.75 73 ALA A O 1
ATOM 575 N N . PRO A 1 74 ? -4.863 -0.735 -5.238 1.00 98.19 74 PRO A N 1
ATOM 576 C CA . PRO A 1 74 ? -5.101 -1.863 -4.353 1.00 98.19 74 PRO A CA 1
ATOM 577 C C . PRO A 1 74 ? -6.547 -1.921 -3.849 1.00 98.19 74 PRO A C 1
ATOM 579 O O . PRO A 1 74 ? -7.222 -0.909 -3.671 1.00 98.19 74 PRO A O 1
ATOM 582 N N . ALA A 1 75 ? -6.977 -3.134 -3.527 1.00 98.44 75 ALA A N 1
ATOM 583 C CA . ALA A 1 75 ? -8.129 -3.451 -2.701 1.00 98.44 75 ALA A CA 1
ATOM 584 C C . ALA A 1 75 ? -7.705 -4.513 -1.682 1.00 98.44 75 ALA A C 1
ATOM 586 O O . ALA A 1 75 ? -6.999 -5.458 -2.023 1.00 98.44 75 ALA A O 1
ATOM 587 N N . ALA A 1 76 ? -8.131 -4.374 -0.432 1.00 98.25 76 ALA A N 1
ATOM 588 C CA . ALA A 1 76 ? -7.773 -5.304 0.631 1.00 98.25 76 ALA A CA 1
ATOM 589 C C . ALA A 1 76 ? -9.025 -5.773 1.374 1.00 98.25 76 ALA A C 1
ATOM 591 O O . ALA A 1 76 ? -9.972 -5.006 1.561 1.00 98.25 76 ALA A O 1
ATOM 592 N N . ILE A 1 77 ? -9.021 -7.030 1.811 1.00 98.31 77 ILE A N 1
ATOM 593 C CA . ILE A 1 77 ? -10.077 -7.620 2.636 1.00 98.31 77 ILE A CA 1
ATOM 594 C C . ILE A 1 77 ? -9.464 -8.599 3.634 1.00 98.31 77 ILE A C 1
ATOM 596 O O . ILE A 1 77 ? -8.484 -9.272 3.328 1.00 98.31 77 ILE A O 1
ATOM 600 N N . VAL A 1 78 ? -10.044 -8.688 4.829 1.00 98.31 78 VAL A N 1
ATOM 601 C CA . VAL A 1 78 ? -9.710 -9.737 5.797 1.00 98.31 78 VAL A CA 1
ATOM 602 C C . VAL A 1 78 ? -10.829 -10.772 5.784 1.00 98.31 78 VAL A C 1
ATOM 604 O O . VAL A 1 78 ? -11.975 -10.435 6.078 1.00 98.31 78 VAL A O 1
ATOM 607 N N . LEU A 1 79 ? -10.503 -12.013 5.429 1.00 97.69 79 LEU A N 1
ATOM 608 C CA . LEU A 1 79 ? -11.422 -13.152 5.385 1.00 97.69 79 LEU A CA 1
ATOM 609 C C . LEU A 1 79 ? -10.829 -14.286 6.216 1.00 97.69 79 LEU A C 1
ATOM 611 O O . LEU A 1 79 ? -9.669 -14.637 6.033 1.00 97.69 79 LEU A O 1
ATOM 615 N N . ASP A 1 80 ? -11.599 -14.815 7.167 1.00 96.56 80 ASP A N 1
ATOM 616 C CA . ASP A 1 80 ? -11.193 -15.932 8.037 1.00 96.56 80 ASP A CA 1
ATOM 617 C C . ASP A 1 80 ? -9.817 -15.749 8.711 1.00 96.56 80 ASP A C 1
ATOM 619 O O . ASP A 1 80 ? -9.035 -16.684 8.868 1.00 96.56 80 ASP A O 1
ATOM 623 N N . GLY A 1 81 ? -9.510 -14.512 9.121 1.00 96.31 81 GLY A N 1
ATOM 624 C CA . GLY A 1 81 ? -8.240 -14.167 9.768 1.00 96.31 81 GLY A CA 1
ATOM 625 C C . GLY A 1 81 ? -7.051 -14.037 8.810 1.00 96.31 81 GLY A C 1
ATOM 626 O O . GLY A 1 81 ? -5.923 -13.878 9.270 1.00 96.31 81 GLY A O 1
ATOM 627 N N . VAL A 1 82 ? -7.288 -14.062 7.498 1.00 97.88 82 VAL A N 1
ATOM 628 C CA . VAL A 1 82 ? -6.277 -13.875 6.454 1.00 97.88 82 VAL A CA 1
ATOM 629 C C . VAL A 1 82 ? -6.510 -12.545 5.752 1.00 97.88 82 VAL A C 1
ATOM 631 O O . VAL A 1 82 ? -7.625 -12.224 5.345 1.00 97.88 82 VAL A O 1
ATOM 634 N N . LEU A 1 83 ? -5.448 -11.756 5.610 1.00 98.00 83 LEU A N 1
ATOM 635 C CA . LEU A 1 83 ? -5.465 -10.541 4.809 1.00 98.00 83 LEU A CA 1
ATOM 636 C C . LEU A 1 83 ? -5.197 -10.897 3.344 1.00 98.00 83 LEU A C 1
ATOM 638 O O . LEU A 1 83 ? -4.144 -11.434 3.011 1.00 98.00 83 LEU A O 1
ATOM 642 N N . HIS A 1 84 ? -6.151 -10.572 2.478 1.00 98.19 84 HIS A N 1
ATOM 643 C CA . HIS A 1 84 ? -6.054 -10.726 1.033 1.00 98.19 84 HIS A CA 1
ATOM 644 C C . HIS A 1 84 ? -5.896 -9.353 0.387 1.00 98.19 84 HIS A C 1
ATOM 646 O O . HIS A 1 84 ? -6.717 -8.459 0.609 1.00 98.19 84 HIS A O 1
ATOM 652 N N . LEU A 1 85 ? -4.855 -9.205 -0.430 1.00 98.12 85 LEU A N 1
ATOM 653 C CA . LEU A 1 85 ? -4.596 -8.016 -1.232 1.00 98.12 85 LEU A CA 1
ATOM 654 C C . LEU A 1 85 ? -4.857 -8.340 -2.706 1.00 98.12 85 LEU A C 1
ATOM 656 O O . LEU A 1 85 ? -4.358 -9.331 -3.230 1.00 98.12 85 LEU A O 1
ATOM 660 N N . PHE A 1 86 ? -5.627 -7.487 -3.367 1.00 97.94 86 PHE A N 1
ATOM 661 C CA . PHE A 1 86 ? -5.893 -7.508 -4.799 1.00 97.94 86 PHE A CA 1
ATOM 662 C C . PHE A 1 86 ? -5.393 -6.196 -5.391 1.00 97.94 86 PHE A C 1
ATOM 664 O O . PHE A 1 86 ? -5.522 -5.148 -4.762 1.00 97.94 86 PHE A O 1
ATOM 671 N N . TYR A 1 87 ? -4.834 -6.223 -6.593 1.00 97.44 87 TYR A N 1
ATOM 672 C CA . TYR A 1 87 ? -4.322 -5.022 -7.244 1.00 97.44 87 TYR A CA 1
ATOM 673 C C . TYR A 1 87 ? -4.289 -5.186 -8.758 1.00 97.44 87 TYR A C 1
ATOM 675 O O . TYR A 1 87 ? -4.403 -6.289 -9.294 1.00 97.44 87 TYR A O 1
ATOM 683 N N . GLN A 1 88 ? -4.157 -4.061 -9.449 1.00 95.50 88 GLN A N 1
ATOM 684 C CA . GLN A 1 88 ? -3.956 -4.026 -10.889 1.00 95.50 88 GLN A CA 1
ATOM 685 C C . GLN A 1 88 ? -2.466 -4.151 -11.183 1.00 95.50 88 GLN A C 1
ATOM 687 O O . GLN A 1 88 ? -1.658 -3.454 -10.567 1.00 95.50 88 GLN A O 1
ATOM 692 N N . SER A 1 89 ? -2.114 -4.979 -12.162 1.00 93.69 89 SER A N 1
ATOM 693 C CA . SER A 1 89 ? -0.805 -4.942 -12.801 1.00 93.69 89 SER A CA 1
ATOM 694 C C . SER A 1 89 ? -0.929 -4.293 -14.179 1.00 93.69 89 SER A C 1
ATOM 696 O O . SER A 1 89 ? -1.921 -4.476 -14.890 1.00 93.69 89 SER A O 1
ATOM 698 N N . TYR A 1 90 ? 0.059 -3.479 -14.551 1.00 87.75 90 TYR A N 1
ATOM 699 C CA . TYR A 1 90 ? 0.052 -2.766 -15.833 1.00 87.75 90 TYR A CA 1
ATOM 700 C C . TYR A 1 90 ? 0.688 -3.574 -16.972 1.00 87.75 90 TYR A C 1
ATOM 702 O O . TYR A 1 90 ? 0.532 -3.195 -18.133 1.00 87.75 90 TYR A O 1
ATOM 710 N N . GLY A 1 91 ? 1.338 -4.699 -16.647 1.00 74.94 91 GLY A N 1
ATOM 711 C CA . GLY A 1 91 ? 1.686 -5.794 -17.550 1.00 74.94 91 GLY A CA 1
ATOM 712 C C . GLY A 1 91 ? 2.354 -5.462 -18.886 1.00 74.94 91 GLY A C 1
ATOM 713 O O . GLY A 1 91 ? 2.765 -4.349 -19.223 1.00 74.94 91 GLY A O 1
ATOM 714 N N . TYR A 1 92 ? 2.419 -6.499 -19.712 1.00 65.31 92 TYR A N 1
ATOM 715 C CA . TYR A 1 92 ? 2.507 -6.402 -21.162 1.00 65.31 92 TYR A CA 1
ATOM 716 C C . TYR A 1 92 ? 1.247 -7.068 -21.722 1.00 65.31 92 TYR A C 1
ATOM 718 O O . TYR A 1 92 ? 0.888 -8.160 -21.291 1.00 65.31 92 TYR A O 1
ATOM 726 N N . ALA A 1 93 ? 0.567 -6.436 -22.682 1.00 54.22 93 ALA A N 1
ATOM 727 C CA . ALA A 1 93 ? -0.393 -7.165 -23.500 1.00 54.22 93 ALA A CA 1
ATOM 728 C C . ALA A 1 93 ? 0.420 -8.104 -24.397 1.00 54.22 93 ALA A C 1
ATOM 730 O O . ALA A 1 93 ? 1.070 -7.642 -25.336 1.00 54.22 93 ALA A O 1
ATOM 731 N N . VAL A 1 94 ? 0.446 -9.399 -24.081 1.00 50.91 94 VAL A N 1
ATOM 732 C CA . VAL A 1 94 ? 1.010 -10.390 -24.999 1.00 50.91 94 VAL A CA 1
ATOM 733 C C . VAL A 1 94 ? -0.028 -10.593 -26.095 1.00 50.91 94 VAL A C 1
ATOM 735 O O . VAL A 1 94 ? -1.023 -11.293 -25.917 1.00 50.91 94 VAL A O 1
ATOM 738 N N . ILE A 1 95 ? 0.155 -9.874 -27.198 1.00 49.84 95 ILE A N 1
ATOM 739 C CA . ILE A 1 95 ? -0.562 -10.121 -28.445 1.00 49.84 95 ILE A CA 1
ATOM 740 C C . ILE A 1 95 ? 0.149 -11.327 -29.064 1.00 49.84 95 ILE A C 1
ATOM 742 O O . ILE A 1 95 ? 1.284 -11.187 -29.516 1.00 49.84 95 ILE A O 1
ATOM 746 N N . TRP A 1 96 ? -0.453 -12.511 -28.956 1.00 52.19 96 TRP A N 1
ATOM 747 C CA . TRP A 1 96 ? 0.022 -13.711 -29.651 1.00 52.19 96 TRP A CA 1
ATOM 748 C C . TRP A 1 96 ? -0.302 -13.626 -31.142 1.00 52.19 96 TRP A C 1
ATOM 750 O O . TRP A 1 96 ? -1.416 -13.148 -31.468 1.00 52.19 96 TRP A O 1
#

pLDDT: mean 91.74, std 10.39, range [49.84, 98.44]

Sequence (96 aa):
MLFTEKTKNGSFAKDPAVVKFNDKYLMYFSSIYTDEGADRLGIGIAESDDLDNWTVKGHIPFEEDCEQKGIGAPAAIVLDGVLHLFYQSYGYAVIW

Foldseek 3Di:
DLDWDQAPVGTDWAQWAWDQAPQKIKIWTFDWYDDPNDTATFIWIWIDNPVNDIDTDGTDDDDDQLQVRHKGNWYWDQDPNDIDIDIDGPGDPPPD

Secondary structure (DSSP, 8-state):
----EEETTEEE-EEEEEEEETTEEEEEEEEEEEETTEEEEEEEEEEESSSSS-EEEEE----SGGGTT-EEEEEEEEETTEEEEEEEE-------